Protein AF-A0A942IL31-F1 (afdb_monomer_lite)

Structure (mmCIF, N/CA/C/O backbone):
data_AF-A0A942IL31-F1
#
_entry.id   AF-A0A942IL31-F1
#
loop_
_atom_site.group_PDB
_atom_site.id
_atom_site.type_symbol
_atom_site.label_atom_id
_atom_site.label_alt_id
_atom_site.label_comp_id
_atom_site.label_asym_id
_atom_site.label_entity_id
_atom_site.label_seq_id
_atom_site.pdbx_PDB_ins_code
_atom_site.Cartn_x
_atom_site.Cartn_y
_atom_site.Cartn_z
_atom_site.occupancy
_atom_site.B_iso_or_equiv
_atom_site.auth_seq_id
_atom_site.auth_comp_id
_atom_site.auth_asym_id
_atom_site.auth_atom_id
_atom_site.pdbx_PDB_model_num
ATOM 1 N N . ASP A 1 1 ? 2.724 -4.516 13.855 1.00 80.75 1 ASP A N 1
ATOM 2 C CA . ASP A 1 1 ? 4.121 -4.848 13.570 1.00 80.75 1 ASP A CA 1
ATOM 3 C C . ASP A 1 1 ? 4.310 -4.881 12.057 1.00 80.75 1 ASP A C 1
ATOM 5 O O . ASP A 1 1 ? 3.310 -5.039 11.359 1.00 80.75 1 ASP A O 1
ATOM 9 N N . VAL A 1 2 ? 5.528 -4.649 11.567 1.00 86.06 2 VAL A N 1
ATOM 10 C CA . VAL A 1 2 ? 5.835 -4.590 10.126 1.00 86.06 2 VAL A CA 1
ATOM 11 C C . VAL A 1 2 ? 5.668 -5.965 9.475 1.00 86.06 2 VAL A C 1
ATOM 13 O O . VAL A 1 2 ? 5.106 -6.051 8.386 1.00 86.06 2 VAL A O 1
ATOM 16 N N . GLU A 1 3 ? 5.997 -7.046 10.183 1.00 89.25 3 GLU A N 1
ATOM 17 C CA . GLU A 1 3 ? 5.832 -8.408 9.662 1.00 89.25 3 GLU A CA 1
ATOM 18 C C . GLU A 1 3 ? 4.362 -8.752 9.401 1.00 89.25 3 GLU A C 1
ATOM 20 O O . GLU A 1 3 ? 4.017 -9.338 8.380 1.00 89.25 3 GLU A O 1
ATOM 25 N N . SER A 1 4 ? 3.452 -8.312 10.278 1.00 88.19 4 SER A N 1
ATOM 26 C CA . SER A 1 4 ? 2.009 -8.510 10.065 1.00 88.19 4 SER A CA 1
ATOM 27 C C . SER A 1 4 ? 1.469 -7.716 8.875 1.00 88.19 4 SER A C 1
ATOM 29 O O . SER A 1 4 ? 0.465 -8.100 8.278 1.00 88.19 4 SER A O 1
ATOM 31 N N . PHE A 1 5 ? 2.094 -6.580 8.557 1.00 89.50 5 PHE A N 1
ATOM 32 C CA . PHE A 1 5 ? 1.755 -5.827 7.356 1.00 89.50 5 PHE A CA 1
ATOM 33 C C . PHE A 1 5 ? 2.213 -6.593 6.115 1.00 89.50 5 PHE A C 1
ATOM 35 O O . PHE A 1 5 ? 1.392 -6.817 5.231 1.00 89.50 5 PHE A O 1
ATOM 42 N N . HIS A 1 6 ? 3.467 -7.056 6.083 1.00 91.56 6 HIS A N 1
ATOM 43 C CA . HIS A 1 6 ? 3.990 -7.839 4.963 1.00 91.56 6 HIS A CA 1
ATOM 44 C C . HIS A 1 6 ? 3.146 -9.079 4.686 1.00 91.56 6 HIS A C 1
ATOM 46 O O . HIS A 1 6 ? 2.663 -9.220 3.568 1.00 91.56 6 HIS A O 1
ATOM 52 N N . SER A 1 7 ? 2.844 -9.885 5.707 1.00 94.19 7 SER A N 1
ATOM 53 C CA . SER A 1 7 ? 2.027 -11.090 5.522 1.00 94.19 7 SER A CA 1
ATOM 54 C C . SER A 1 7 ? 0.624 -10.794 4.984 1.00 94.19 7 SER A C 1
ATOM 56 O O . SER A 1 7 ? 0.074 -11.570 4.207 1.00 94.19 7 SER A O 1
ATOM 58 N N . THR A 1 8 ? 0.043 -9.651 5.361 1.00 94.81 8 THR A N 1
ATOM 59 C CA . THR A 1 8 ? -1.262 -9.221 4.845 1.00 94.81 8 THR A CA 1
ATOM 60 C C . THR A 1 8 ? -1.170 -8.836 3.371 1.00 94.81 8 THR A C 1
ATOM 62 O O . THR A 1 8 ? -1.999 -9.262 2.577 1.00 94.81 8 THR A O 1
ATOM 65 N N . VAL A 1 9 ? -0.171 -8.033 2.994 1.00 95.31 9 VAL A N 1
ATOM 66 C CA . VAL A 1 9 ? 0.024 -7.600 1.602 1.00 95.31 9 VAL A CA 1
ATOM 67 C C . VAL A 1 9 ? 0.381 -8.780 0.698 1.00 95.31 9 VAL A C 1
ATOM 69 O O . VAL A 1 9 ? -0.104 -8.845 -0.427 1.00 95.31 9 VAL A O 1
ATOM 72 N N . GLU A 1 10 ? 1.191 -9.720 1.177 1.00 96.25 10 GLU A N 1
ATOM 73 C CA . GLU A 1 10 ? 1.492 -10.961 0.461 1.00 96.25 10 GLU A CA 1
ATOM 74 C C . GLU A 1 10 ? 0.206 -11.730 0.149 1.00 96.25 10 GLU A C 1
ATOM 76 O O . GLU A 1 10 ? -0.139 -11.890 -1.021 1.00 96.25 10 GLU A O 1
ATOM 81 N N . ALA A 1 11 ? -0.569 -12.072 1.181 1.00 96.06 11 ALA A N 1
ATOM 82 C CA . ALA A 1 11 ? -1.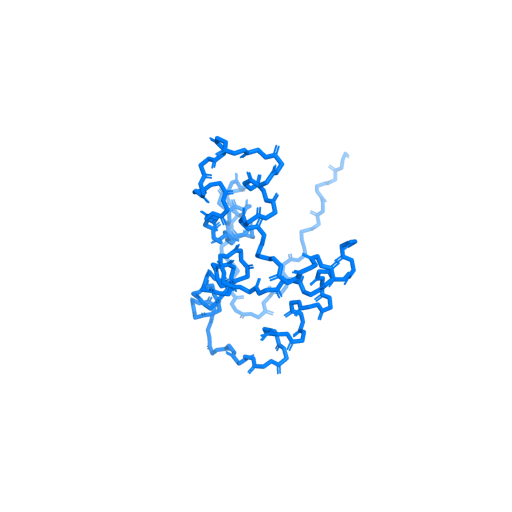765 -12.894 1.030 1.00 96.06 11 ALA A CA 1
ATOM 83 C C . ALA A 1 11 ? -2.918 -12.205 0.273 1.00 96.06 11 ALA A C 1
ATOM 85 O O . ALA A 1 11 ? -3.661 -12.864 -0.449 1.00 96.06 11 ALA A O 1
ATOM 86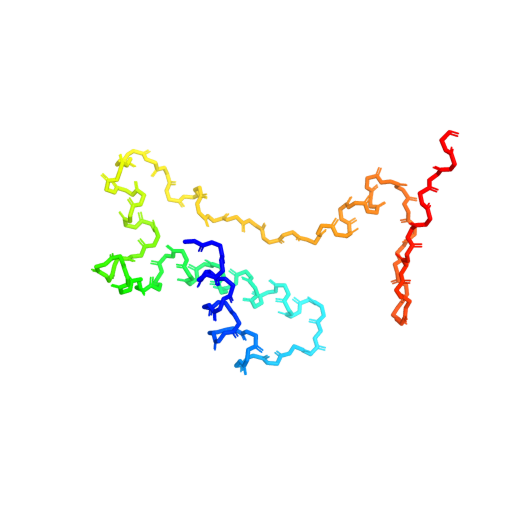 N N . GLU A 1 12 ? -3.119 -10.895 0.457 1.00 95.38 12 GLU A N 1
ATOM 87 C CA . GLU A 1 12 ? -4.260 -10.168 -0.127 1.00 95.38 12 GLU A CA 1
ATOM 88 C C . GLU A 1 12 ? -3.965 -9.569 -1.509 1.00 95.38 12 GLU A C 1
ATOM 90 O O . GLU A 1 12 ? -4.903 -9.187 -2.210 1.00 95.38 12 GLU A O 1
ATOM 95 N N . PHE A 1 13 ? -2.695 -9.460 -1.907 1.00 96.44 13 PHE A N 1
ATOM 96 C CA . PHE A 1 13 ? -2.314 -8.820 -3.165 1.00 96.44 13 PHE A CA 1
ATOM 97 C C . PHE A 1 13 ? -1.370 -9.681 -3.996 1.00 96.44 13 PHE A C 1
ATOM 99 O O . PHE A 1 13 ? -1.732 -10.077 -5.100 1.00 96.44 13 PHE A O 1
ATOM 106 N N . PHE A 1 14 ? -0.176 -9.995 -3.492 1.00 95.44 14 PHE A N 1
ATOM 107 C CA . PHE A 1 14 ? 0.838 -10.673 -4.306 1.00 95.44 14 PHE A CA 1
ATOM 108 C C . PHE A 1 14 ? 0.490 -12.130 -4.635 1.00 95.44 14 PHE A C 1
ATOM 110 O O . PHE A 1 14 ? 0.795 -12.577 -5.737 1.00 95.44 14 PHE A O 1
ATOM 117 N N . ASP A 1 15 ? -0.181 -12.843 -3.730 1.00 96.88 15 ASP A N 1
ATOM 118 C CA . ASP A 1 15 ? -0.588 -14.237 -3.943 1.00 96.88 15 ASP A CA 1
ATOM 119 C C . ASP A 1 15 ? -1.818 -14.370 -4.859 1.00 96.88 15 ASP A C 1
ATOM 121 O O . ASP A 1 15 ? -2.059 -15.436 -5.430 1.00 96.88 15 ASP A O 1
ATOM 125 N N . LEU A 1 16 ? -2.613 -13.302 -4.995 1.00 95.62 16 LEU A N 1
ATOM 126 C CA . LEU A 1 16 ? -3.888 -13.313 -5.724 1.00 95.62 16 LEU A CA 1
ATOM 127 C C . LEU A 1 16 ? -3.809 -12.653 -7.103 1.00 95.62 16 LEU A C 1
ATOM 129 O O . LEU A 1 16 ? -4.588 -12.999 -7.991 1.00 95.62 16 LEU A O 1
ATOM 133 N N . GLU A 1 17 ? -2.898 -11.700 -7.289 1.00 95.00 17 GLU A N 1
ATOM 134 C CA . GLU A 1 17 ? -2.792 -10.915 -8.515 1.00 95.00 17 GLU A CA 1
ATOM 135 C C . GLU A 1 17 ? -1.652 -11.399 -9.415 1.00 95.00 17 GLU A C 1
ATOM 137 O O . GLU A 1 17 ? -0.519 -11.602 -8.984 1.00 95.00 17 GLU A O 1
ATOM 142 N N . SER A 1 18 ? -1.932 -11.502 -10.715 1.00 95.06 18 SER A N 1
ATOM 143 C CA . SER A 1 18 ? -0.897 -11.597 -11.745 1.00 95.06 18 SER A CA 1
ATOM 144 C C . SER A 1 18 ? -0.510 -10.207 -12.253 1.00 95.06 18 SER A C 1
ATOM 146 O O . SER A 1 18 ? -1.330 -9.282 -12.256 1.00 95.06 18 SER A O 1
ATOM 148 N N . PHE A 1 19 ? 0.731 -10.062 -12.722 1.00 94.50 19 PHE A N 1
ATOM 149 C CA . PHE A 1 19 ? 1.242 -8.809 -13.276 1.00 94.50 19 PHE A CA 1
ATOM 150 C C . PHE A 1 19 ? 1.835 -9.039 -14.665 1.00 94.50 19 PHE A C 1
ATOM 152 O O . PHE A 1 19 ? 2.889 -9.657 -14.812 1.00 94.50 19 PHE A O 1
ATOM 159 N N . ASP A 1 20 ? 1.178 -8.491 -15.678 1.00 93.00 20 ASP A N 1
ATOM 160 C CA . ASP A 1 20 ? 1.535 -8.663 -17.087 1.00 93.00 20 ASP A CA 1
ATOM 161 C C . ASP A 1 20 ? 2.512 -7.579 -17.566 1.00 93.00 20 ASP A C 1
ATOM 163 O O . ASP A 1 20 ? 3.165 -7.709 -18.604 1.00 93.00 20 ASP A O 1
ATOM 167 N N . SER A 1 21 ? 2.623 -6.467 -16.831 1.00 93.50 21 SER A N 1
ATOM 168 C CA . SER A 1 21 ? 3.602 -5.419 -17.128 1.00 93.50 21 SER A CA 1
ATOM 169 C C . SER A 1 21 ? 3.927 -4.546 -15.919 1.00 93.50 21 SER A C 1
ATOM 171 O O . SER A 1 21 ? 3.109 -4.375 -15.019 1.00 93.50 21 SER A O 1
ATOM 173 N N . ARG A 1 22 ? 5.084 -3.866 -15.950 1.00 91.06 22 ARG A N 1
ATOM 174 C CA . ARG A 1 22 ? 5.460 -2.868 -14.927 1.00 91.06 22 ARG A CA 1
ATOM 175 C C . ARG A 1 22 ? 4.394 -1.778 -14.762 1.00 91.06 22 ARG A C 1
ATOM 177 O O . ARG A 1 22 ? 4.082 -1.375 -13.648 1.00 91.06 22 ARG A O 1
ATOM 184 N N . LYS A 1 23 ? 3.814 -1.298 -15.867 1.00 92.25 23 LYS A N 1
ATOM 185 C CA . LYS A 1 23 ? 2.767 -0.264 -15.836 1.00 92.25 23 LYS A CA 1
ATOM 186 C C . LYS A 1 23 ? 1.512 -0.761 -15.119 1.00 92.25 23 LYS A C 1
ATOM 188 O O . LYS A 1 23 ? 0.909 -0.017 -14.353 1.00 92.25 23 LYS A O 1
ATOM 193 N N . GLU A 1 24 ? 1.102 -1.987 -15.411 1.00 95.25 24 GLU A N 1
ATOM 194 C CA . GLU A 1 24 ? -0.088 -2.595 -14.824 1.00 95.25 24 GLU A CA 1
ATOM 195 C C . GLU A 1 24 ? 0.137 -2.953 -13.348 1.00 95.25 24 GLU A C 1
ATOM 197 O O . GLU A 1 24 ? -0.704 -2.593 -12.525 1.00 95.25 24 GLU A O 1
ATOM 202 N N . PHE A 1 25 ? 1.326 -3.446 -12.990 1.00 95.25 25 PHE A N 1
ATOM 203 C CA . PHE A 1 25 ? 1.782 -3.583 -11.604 1.00 95.25 25 PHE A CA 1
ATOM 204 C C . PHE A 1 25 ? 1.588 -2.294 -10.795 1.00 95.25 25 PHE A C 1
ATOM 206 O O . PHE A 1 25 ? 0.846 -2.290 -9.816 1.00 95.25 25 PHE A O 1
ATOM 213 N N . PHE A 1 26 ? 2.164 -1.165 -11.226 1.00 95.62 26 PHE A N 1
ATOM 214 C CA . PHE A 1 26 ? 2.033 0.097 -10.484 1.00 95.62 26 PHE A CA 1
ATOM 215 C C . PHE A 1 26 ? 0.583 0.588 -10.372 1.00 95.62 26 PHE A C 1
ATOM 217 O O . PHE A 1 26 ? 0.200 1.146 -9.344 1.00 95.62 26 PHE A O 1
ATOM 224 N N . ARG A 1 27 ? -0.252 0.353 -11.395 1.00 95.75 27 ARG A N 1
ATOM 225 C CA . ARG A 1 27 ? -1.687 0.677 -11.323 1.00 95.75 27 ARG A CA 1
ATOM 226 C C . ARG A 1 27 ? -2.401 -0.168 -10.271 1.00 95.75 27 ARG A C 1
ATOM 228 O O . ARG A 1 27 ? -3.177 0.384 -9.494 1.00 95.75 27 ARG A O 1
ATOM 235 N N . LYS A 1 28 ? -2.134 -1.475 -10.236 1.00 97.31 28 LYS A N 1
ATOM 236 C CA . LYS A 1 28 ? -2.707 -2.391 -9.244 1.00 97.31 28 LYS A CA 1
ATOM 237 C C . LYS A 1 28 ? -2.232 -2.063 -7.831 1.00 97.31 28 LYS A C 1
ATOM 239 O O . LYS A 1 28 ? -3.062 -1.982 -6.935 1.00 97.31 28 LYS A O 1
ATOM 244 N N . VAL A 1 29 ? -0.946 -1.758 -7.642 1.00 96.38 29 VAL A N 1
ATOM 245 C CA . VAL A 1 29 ? -0.407 -1.336 -6.336 1.00 96.38 29 VAL A CA 1
ATOM 246 C C . VAL A 1 29 ? -1.077 -0.048 -5.856 1.00 96.38 29 VAL A C 1
ATOM 248 O O . VAL A 1 29 ? -1.451 0.040 -4.691 1.00 96.38 29 VAL A O 1
ATOM 251 N N . GLN A 1 30 ? -1.290 0.941 -6.734 1.00 96.44 30 GLN A N 1
ATOM 252 C CA . GLN A 1 30 ? -1.988 2.177 -6.358 1.00 96.44 30 GLN A CA 1
ATOM 253 C C . GLN A 1 30 ? -3.434 1.909 -5.927 1.00 96.44 30 GLN A C 1
ATOM 255 O O . GLN A 1 30 ? -3.890 2.465 -4.926 1.00 96.44 30 GLN A O 1
ATOM 260 N N . ALA A 1 31 ? -4.146 1.052 -6.663 1.00 96.56 31 ALA A N 1
ATOM 261 C CA . ALA A 1 31 ? -5.507 0.657 -6.318 1.00 96.56 31 ALA A CA 1
ATOM 262 C C . ALA A 1 31 ? -5.553 -0.113 -4.989 1.00 96.56 31 ALA A C 1
ATOM 264 O O . ALA A 1 31 ? -6.396 0.180 -4.141 1.00 96.56 31 ALA A O 1
ATOM 265 N N . TYR A 1 32 ? -4.618 -1.041 -4.775 1.00 96.94 32 TYR A N 1
ATOM 266 C CA . TYR A 1 32 ? -4.519 -1.807 -3.538 1.00 96.94 32 TYR A CA 1
ATOM 267 C C . TYR A 1 32 ? -4.168 -0.923 -2.339 1.00 96.94 32 TYR A C 1
ATOM 269 O O . TYR A 1 32 ? -4.803 -1.045 -1.299 1.00 96.94 32 TYR A O 1
ATOM 277 N N . GLN A 1 33 ? -3.238 0.027 -2.477 1.00 96.06 33 GLN A N 1
ATOM 278 C CA . GLN A 1 33 ? -2.921 0.982 -1.410 1.00 96.06 33 GLN A CA 1
ATOM 279 C C . GLN A 1 33 ? -4.158 1.802 -1.010 1.00 96.06 33 GLN A C 1
ATOM 281 O O . GLN A 1 33 ? -4.431 1.978 0.178 1.00 96.06 33 GLN A O 1
ATOM 286 N N . TYR A 1 34 ? -4.941 2.252 -1.995 1.00 96.38 34 TYR A N 1
ATOM 287 C CA . TYR A 1 34 ? -6.192 2.958 -1.736 1.00 96.38 34 TYR A CA 1
ATOM 288 C C . TYR A 1 34 ? -7.202 2.057 -1.008 1.00 96.38 34 TYR A C 1
ATOM 290 O O . TYR A 1 34 ? -7.736 2.428 0.036 1.00 96.38 34 TYR A O 1
ATOM 298 N N . PHE A 1 35 ? -7.419 0.836 -1.502 1.00 96.38 35 PHE A N 1
ATOM 299 C CA . PHE A 1 35 ? -8.277 -0.144 -0.835 1.00 96.38 35 PHE A CA 1
ATOM 300 C C . PHE A 1 35 ? -7.832 -0.396 0.613 1.00 96.38 35 PHE A C 1
ATOM 302 O O . PHE A 1 35 ? -8.646 -0.297 1.531 1.00 96.38 35 PHE A O 1
ATOM 309 N N . TYR A 1 36 ? -6.541 -0.643 0.827 1.00 95.75 36 TYR A N 1
ATOM 310 C CA . TYR A 1 36 ? -5.962 -0.943 2.130 1.00 95.75 36 TYR A CA 1
ATOM 311 C C . TYR A 1 36 ? -6.184 0.193 3.133 1.00 95.75 36 TYR A C 1
ATOM 313 O O . TYR A 1 36 ? -6.572 -0.056 4.273 1.00 95.75 36 TYR A O 1
ATOM 321 N N . ASN A 1 37 ? -5.984 1.444 2.709 1.00 96.06 37 ASN A N 1
ATOM 322 C CA . ASN A 1 37 ? -6.067 2.606 3.593 1.00 96.06 37 ASN A CA 1
ATOM 323 C C . ASN A 1 37 ? -7.503 3.058 3.888 1.00 96.06 37 ASN A C 1
ATOM 325 O O . ASN A 1 37 ? -7.789 3.504 5.005 1.00 96.06 37 ASN A O 1
ATOM 329 N N . PHE A 1 38 ? -8.402 2.951 2.907 1.00 96.69 38 PHE A N 1
ATOM 330 C CA . PHE A 1 38 ? -9.725 3.577 2.973 1.00 96.69 38 PHE A CA 1
ATOM 331 C C . PHE A 1 38 ? -10.881 2.591 3.152 1.00 96.69 38 PHE A C 1
ATOM 333 O O . PHE A 1 38 ? -11.909 2.977 3.706 1.00 96.69 38 PHE A O 1
ATOM 340 N N . VAL A 1 39 ? -10.732 1.338 2.714 1.00 96.69 39 VAL A N 1
ATOM 341 C CA . VAL A 1 39 ? -11.847 0.379 2.616 1.00 96.69 39 VAL A CA 1
ATOM 342 C C . VAL A 1 39 ? -11.615 -0.872 3.458 1.00 96.69 39 VAL A C 1
ATOM 344 O O . VAL A 1 39 ? -12.549 -1.360 4.092 1.00 96.69 39 VAL A O 1
ATOM 347 N N . ARG A 1 40 ? -10.387 -1.395 3.492 1.00 95.62 40 ARG A N 1
ATOM 348 C CA . ARG A 1 40 ? -10.065 -2.661 4.152 1.00 95.62 40 ARG A CA 1
ATOM 349 C C . ARG A 1 40 ? -10.276 -2.573 5.674 1.00 95.62 40 ARG A C 1
ATOM 351 O O . ARG A 1 40 ? -9.562 -1.819 6.344 1.00 95.62 40 ARG A O 1
ATOM 358 N N . PRO A 1 41 ? -11.170 -3.385 6.266 1.00 93.75 41 PRO A N 1
ATOM 359 C CA . PRO A 1 41 ? -11.283 -3.480 7.714 1.00 93.75 41 PRO A CA 1
ATOM 360 C C . PRO A 1 41 ? -10.071 -4.214 8.297 1.00 93.75 41 PRO A C 1
ATOM 362 O O . PRO A 1 41 ? -9.692 -5.294 7.844 1.00 93.75 41 PRO A O 1
ATOM 365 N N . ASN A 1 42 ? -9.471 -3.664 9.350 1.00 91.44 42 ASN A N 1
ATOM 366 C CA . ASN A 1 42 ? -8.429 -4.345 10.102 1.00 91.44 42 ASN A CA 1
ATOM 367 C C . ASN A 1 42 ? -9.023 -4.984 11.364 1.00 91.44 42 ASN A C 1
ATOM 369 O O . ASN A 1 42 ? -9.185 -4.329 12.392 1.00 91.44 42 ASN A O 1
ATOM 373 N N . PHE A 1 43 ? -9.330 -6.282 11.313 1.00 88.25 43 PHE A N 1
ATOM 374 C CA . PHE A 1 43 ? -9.950 -6.995 12.439 1.00 88.25 43 PHE A CA 1
ATOM 375 C C . PHE A 1 43 ? -9.059 -7.077 13.687 1.00 88.25 43 PHE A C 1
ATOM 377 O O . PHE A 1 43 ? -9.578 -7.037 14.799 1.00 88.25 43 PHE A O 1
ATOM 384 N N . SER A 1 44 ? -7.728 -7.047 13.533 1.00 86.88 44 SER A N 1
ATOM 385 C CA . SER A 1 44 ? -6.806 -6.895 14.676 1.00 86.88 44 SER A CA 1
ATOM 386 C C . SER A 1 44 ? -6.902 -5.516 15.354 1.00 86.88 44 SER A C 1
ATOM 388 O O . SER A 1 44 ? -6.385 -5.311 16.451 1.00 86.88 44 SER A O 1
ATOM 390 N N . LYS A 1 45 ? -7.579 -4.560 14.705 1.00 89.25 45 LYS A N 1
ATOM 391 C CA . LYS A 1 45 ? -7.848 -3.190 15.158 1.00 89.25 45 LYS A CA 1
ATOM 392 C C . LYS A 1 45 ? -9.355 -2.916 15.214 1.00 89.25 45 LYS A C 1
ATOM 394 O O . LYS A 1 45 ? -9.824 -1.873 14.768 1.00 89.25 45 LYS A O 1
ATOM 399 N N . ALA A 1 46 ? -10.112 -3.873 15.753 1.00 93.06 46 ALA A N 1
ATOM 400 C CA . ALA A 1 46 ? -11.563 -3.778 15.946 1.00 93.06 46 ALA A CA 1
ATOM 401 C C . ALA A 1 46 ? -12.373 -3.565 14.648 1.00 93.06 46 ALA A C 1
ATOM 403 O O . ALA A 1 46 ? -13.452 -2.982 14.676 1.00 93.06 46 ALA A O 1
ATOM 404 N N . GLY A 1 47 ? -11.853 -4.030 13.508 1.00 94.00 47 GLY A N 1
ATOM 405 C CA . GLY A 1 47 ? -12.530 -3.937 12.211 1.00 94.00 47 GLY A CA 1
ATOM 406 C C . GLY A 1 47 ? -12.465 -2.551 11.569 1.00 94.00 47 GLY A C 1
ATOM 407 O O . GLY A 1 47 ? -13.168 -2.308 10.594 1.00 94.00 47 GLY A O 1
ATOM 408 N N . LYS A 1 48 ? -11.630 -1.647 12.092 1.00 96.56 48 LYS A N 1
ATOM 409 C CA . LYS A 1 48 ? -11.497 -0.277 11.587 1.00 96.56 48 LYS A CA 1
ATOM 410 C C . LYS A 1 48 ? -10.541 -0.205 10.404 1.00 96.56 48 LYS A C 1
ATOM 412 O O . LYS A 1 48 ? -9.562 -0.953 10.348 1.00 96.56 48 LYS A O 1
ATOM 417 N N . THR A 1 49 ? -10.795 0.712 9.479 1.00 96.44 49 THR A N 1
ATOM 418 C CA . THR A 1 49 ? -9.850 1.035 8.402 1.00 96.44 49 THR A CA 1
ATOM 419 C C . THR A 1 49 ? -8.687 1.876 8.942 1.00 96.44 49 THR A C 1
ATOM 421 O O . THR A 1 49 ? -8.841 2.547 9.969 1.00 96.44 49 THR A O 1
ATOM 424 N N . PRO A 1 50 ? -7.519 1.895 8.276 1.00 95.12 50 PRO A N 1
ATOM 425 C CA . PRO A 1 50 ? -6.429 2.797 8.646 1.00 95.12 50 PRO A CA 1
ATOM 426 C C . PRO A 1 50 ? -6.859 4.266 8.749 1.00 95.12 50 PRO A C 1
ATOM 428 O O . PRO A 1 50 ? -6.468 4.940 9.703 1.00 95.12 50 PRO A O 1
ATOM 431 N N . LEU A 1 51 ? -7.721 4.745 7.841 1.00 96.50 51 LEU A N 1
ATOM 432 C CA . LEU A 1 51 ? -8.294 6.091 7.937 1.00 96.50 51 LEU A CA 1
ATOM 433 C C . LEU A 1 51 ? -9.082 6.290 9.236 1.00 96.50 51 LEU A C 1
ATOM 435 O O . LEU A 1 51 ? -8.866 7.279 9.929 1.00 96.50 51 LEU A O 1
ATOM 439 N N . GLN A 1 52 ? -9.976 5.362 9.581 1.00 96.69 52 GLN A N 1
ATOM 440 C CA . GLN A 1 52 ? -10.763 5.464 10.814 1.00 96.69 52 GLN A CA 1
ATOM 441 C C . GLN A 1 52 ? -9.863 5.498 12.051 1.00 96.69 52 GLN A C 1
ATOM 443 O O . GLN A 1 52 ? -10.080 6.318 12.935 1.00 96.69 52 GLN A O 1
ATOM 448 N N . ILE A 1 53 ? -8.817 4.667 12.084 1.00 95.56 53 ILE A N 1
ATOM 449 C CA . ILE A 1 53 ? -7.844 4.646 13.185 1.00 95.56 53 ILE A CA 1
ATOM 450 C C . ILE A 1 53 ? -7.153 6.010 13.327 1.00 95.56 53 ILE A C 1
ATOM 452 O O . ILE A 1 53 ? -7.025 6.522 14.436 1.00 95.56 53 ILE A O 1
ATOM 456 N N . ILE A 1 54 ? -6.732 6.618 12.214 1.00 95.25 54 ILE A N 1
ATOM 457 C CA . ILE A 1 54 ? -6.086 7.936 12.232 1.00 95.25 54 ILE A CA 1
ATOM 458 C C . ILE A 1 54 ? -7.058 9.036 12.644 1.00 95.25 54 ILE A C 1
ATOM 460 O O . ILE A 1 54 ? -6.669 9.901 13.416 1.00 95.25 54 ILE A O 1
ATOM 464 N N . LEU A 1 55 ? -8.303 9.016 12.171 1.00 96.25 55 LEU A N 1
ATOM 465 C CA . LEU A 1 55 ? -9.291 10.037 12.530 1.00 96.25 55 LEU A CA 1
ATOM 466 C C . LEU A 1 55 ? -9.748 9.931 13.991 1.00 96.25 55 LEU A C 1
ATOM 468 O O . LEU A 1 55 ? -10.139 10.936 14.575 1.00 96.25 55 LEU A O 1
ATOM 472 N N . GLU A 1 56 ? -9.675 8.749 14.601 1.00 96.12 56 GLU A N 1
ATOM 473 C CA . GLU A 1 56 ? -9.919 8.589 16.037 1.00 96.12 56 GLU A CA 1
ATOM 474 C C . GLU A 1 56 ? -8.792 9.175 16.894 1.00 96.12 56 GLU A C 1
ATOM 476 O O . GLU A 1 56 ? -9.070 9.806 17.912 1.00 96.12 56 GLU A O 1
ATOM 481 N N . ASP A 1 57 ? -7.534 8.999 16.481 1.00 95.06 57 ASP A N 1
ATOM 482 C CA . ASP A 1 57 ? -6.367 9.565 17.175 1.00 95.06 57 ASP A CA 1
ATOM 483 C C . ASP A 1 57 ? -6.191 11.067 16.880 1.00 95.06 57 ASP A C 1
ATOM 485 O O . ASP A 1 57 ? -5.840 11.864 17.752 1.00 95.06 57 ASP A O 1
ATOM 489 N N . ARG A 1 58 ? -6.452 11.476 15.633 1.00 96.25 58 ARG A N 1
ATOM 490 C CA . ARG A 1 58 ? -6.266 12.835 15.103 1.00 96.25 58 ARG A CA 1
ATOM 491 C C . ARG A 1 58 ? -7.438 13.240 14.199 1.00 96.25 58 ARG A C 1
ATOM 493 O O . ARG A 1 58 ? -7.324 13.199 12.971 1.00 96.25 58 ARG A O 1
ATOM 500 N N . PRO A 1 59 ? -8.539 13.741 14.784 1.00 95.56 59 PRO A N 1
ATOM 501 C CA . PRO A 1 59 ? -9.774 14.051 14.052 1.00 95.56 59 PRO A CA 1
ATOM 502 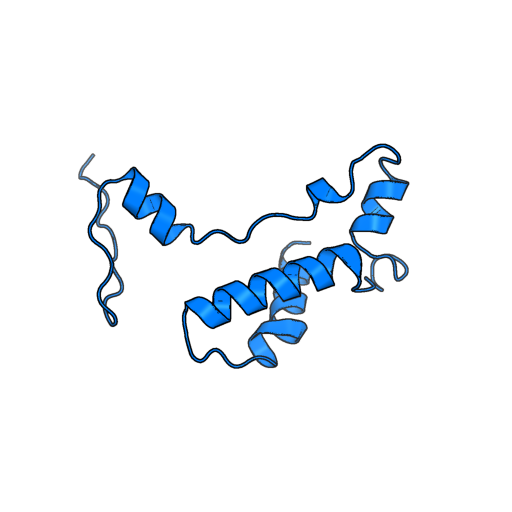C C . PRO A 1 59 ? -9.644 15.093 12.936 1.00 95.56 59 PRO A C 1
ATOM 504 O O . PRO A 1 59 ? -10.472 15.137 12.032 1.00 95.56 59 PRO A O 1
ATOM 507 N N . TYR A 1 60 ? -8.617 15.944 12.992 1.00 96.31 60 TYR A N 1
ATOM 508 C CA . TYR A 1 60 ? -8.393 17.023 12.024 1.00 96.31 60 TYR A CA 1
ATOM 509 C C . TYR A 1 60 ? -7.392 16.659 10.921 1.00 96.31 60 TYR A C 1
ATOM 511 O O . TYR A 1 60 ? -7.044 17.505 10.097 1.00 96.31 60 TYR A O 1
ATOM 519 N N . THR A 1 61 ? -6.882 15.425 10.906 1.00 94.88 61 THR A N 1
ATOM 520 C CA . THR A 1 61 ? -5.982 14.971 9.848 1.00 94.88 61 THR A CA 1
ATOM 521 C C . THR A 1 61 ? -6.748 14.838 8.533 1.00 94.88 61 THR A C 1
ATOM 523 O O . THR A 1 61 ? -7.759 14.146 8.454 1.00 94.88 61 THR A O 1
ATOM 526 N N . SER A 1 62 ? -6.250 15.497 7.484 1.00 95.00 62 SER A N 1
ATOM 527 C CA . SER A 1 62 ? -6.810 15.352 6.138 1.00 95.00 62 SER A CA 1
ATOM 528 C C . SER A 1 62 ? -6.692 13.895 5.672 1.00 95.00 62 SER A C 1
ATOM 530 O O . SER A 1 62 ? -5.586 13.359 5.722 1.00 95.00 62 SER A O 1
ATOM 532 N N . PRO A 1 63 ? -7.761 13.253 5.166 1.00 92.88 63 PRO A N 1
ATOM 533 C CA . PRO A 1 63 ? -7.684 11.893 4.626 1.00 92.88 63 PRO A CA 1
ATOM 534 C C . PRO A 1 63 ? -6.660 11.729 3.494 1.00 92.88 63 PRO A C 1
ATOM 536 O O . PRO A 1 63 ? -6.110 10.644 3.319 1.00 92.88 63 PRO A O 1
ATOM 539 N N . GLU A 1 64 ? -6.350 12.810 2.769 1.00 92.62 64 GLU A N 1
ATOM 540 C CA . GLU A 1 64 ? -5.349 12.816 1.694 1.00 92.62 64 GLU A CA 1
ATOM 541 C C . GLU A 1 64 ? -3.951 12.409 2.168 1.00 92.62 64 GLU A C 1
ATOM 543 O O . GLU A 1 64 ? -3.146 11.947 1.365 1.00 92.62 64 GLU A O 1
ATOM 548 N N . VAL A 1 65 ? -3.654 12.497 3.472 1.00 91.69 65 VAL A N 1
ATOM 549 C CA . VAL A 1 65 ? -2.368 12.014 4.000 1.00 91.69 65 VAL A CA 1
ATOM 550 C C . VAL A 1 65 ? -2.188 10.506 3.845 1.00 91.69 65 VAL A C 1
ATOM 552 O O . VAL A 1 65 ? -1.088 10.028 4.062 1.00 91.69 65 VAL A O 1
ATOM 555 N N . LEU A 1 66 ? -3.242 9.749 3.529 1.00 92.94 66 LEU A N 1
ATOM 556 C CA . LEU A 1 66 ? -3.165 8.316 3.243 1.00 92.94 66 LEU A CA 1
ATOM 557 C C . LEU A 1 66 ? -3.180 7.996 1.744 1.00 92.94 66 LEU A C 1
ATOM 559 O O . LEU A 1 66 ? -3.034 6.833 1.367 1.00 92.94 66 LEU A O 1
ATOM 563 N N . ASN A 1 67 ? -3.354 9.000 0.888 1.00 91.44 67 ASN A N 1
ATOM 564 C CA 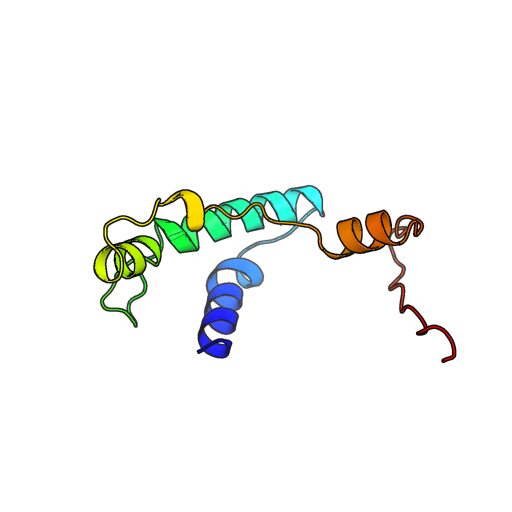. AS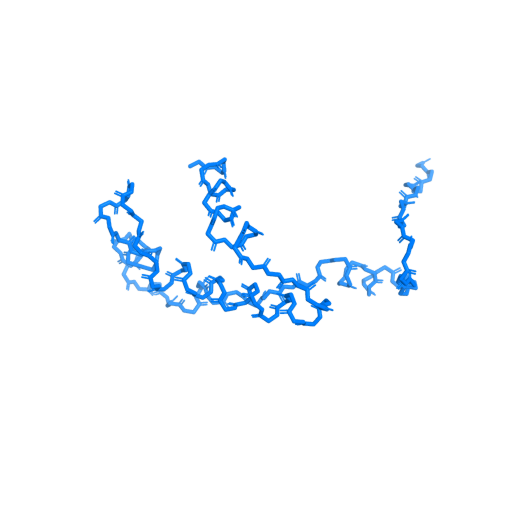N A 1 67 ? -3.398 8.848 -0.559 1.00 91.44 67 ASN A CA 1
ATOM 565 C C . ASN A 1 67 ? -2.006 9.090 -1.161 1.00 91.44 67 ASN A C 1
ATOM 567 O O . ASN A 1 67 ? -1.760 10.078 -1.855 1.00 91.44 67 ASN A O 1
ATOM 571 N N . PHE A 1 68 ? -1.058 8.210 -0.835 1.00 89.44 68 PHE A N 1
ATOM 572 C CA . PHE A 1 68 ? 0.318 8.367 -1.293 1.00 89.44 68 PHE A CA 1
ATOM 573 C C . PHE A 1 68 ? 0.473 7.869 -2.734 1.00 89.44 68 PHE A C 1
ATOM 575 O O . PHE A 1 68 ? 0.252 6.684 -2.996 1.00 89.44 68 PHE A O 1
ATOM 582 N N . PRO A 1 69 ? 0.929 8.710 -3.676 1.00 91.12 69 PRO A N 1
ATOM 583 C CA . PRO A 1 69 ? 1.278 8.221 -5.001 1.00 91.12 69 PRO A CA 1
ATOM 584 C C . PRO A 1 69 ? 2.330 7.112 -4.895 1.00 91.12 69 PRO A C 1
ATOM 586 O O . PRO A 1 69 ? 3.348 7.257 -4.213 1.00 91.12 69 PRO A O 1
ATOM 589 N N . VAL A 1 70 ? 2.072 5.988 -5.559 1.00 92.88 70 VAL A N 1
ATOM 590 C CA . VAL A 1 70 ? 3.027 4.883 -5.623 1.00 92.88 70 VAL A CA 1
ATOM 591 C C . VAL A 1 70 ? 4.169 5.291 -6.543 1.00 92.88 70 VAL A C 1
ATOM 593 O O . VAL A 1 70 ? 3.974 5.526 -7.736 1.00 92.88 70 VAL A O 1
ATOM 596 N N . TYR A 1 71 ? 5.369 5.359 -5.976 1.00 90.38 71 TYR A N 1
ATOM 597 C CA . TYR A 1 71 ? 6.568 5.748 -6.699 1.00 90.38 71 TYR A CA 1
ATOM 598 C C . TYR A 1 71 ? 7.453 4.557 -7.031 1.00 90.38 71 TYR A C 1
ATOM 600 O O . TYR A 1 71 ? 7.692 3.667 -6.217 1.00 90.38 71 TYR A O 1
ATOM 608 N N . ASP A 1 72 ? 8.009 4.609 -8.233 1.00 91.31 72 ASP A N 1
ATOM 609 C CA . ASP A 1 72 ? 9.101 3.755 -8.661 1.00 91.31 72 ASP A CA 1
ATOM 610 C C . ASP A 1 72 ? 10.420 4.317 -8.113 1.00 91.31 72 ASP A C 1
ATOM 612 O O . ASP A 1 72 ? 11.037 5.199 -8.716 1.00 91.31 72 ASP A O 1
ATOM 616 N N . LEU A 1 73 ? 10.821 3.852 -6.926 1.00 91.06 73 LEU A N 1
ATOM 617 C CA . LEU A 1 73 ? 12.014 4.363 -6.246 1.00 91.06 73 LEU A CA 1
ATOM 618 C C . LEU A 1 73 ? 13.293 4.123 -7.055 1.00 91.06 73 LEU A C 1
ATOM 620 O O . LEU A 1 73 ? 14.174 4.980 -7.040 1.00 91.06 73 LEU A O 1
ATOM 624 N N . ASP A 1 74 ? 13.377 3.028 -7.812 1.00 88.56 74 ASP A N 1
ATOM 625 C CA . ASP A 1 74 ? 14.528 2.748 -8.673 1.00 88.56 74 ASP A CA 1
ATOM 626 C C . ASP A 1 74 ? 14.607 3.739 -9.833 1.00 88.56 74 ASP A C 1
ATOM 628 O O . ASP A 1 74 ? 15.684 4.252 -10.146 1.00 88.56 74 ASP A O 1
ATOM 632 N N . ALA A 1 75 ? 13.471 4.036 -10.472 1.00 88.69 75 ALA A N 1
ATOM 633 C CA . ALA A 1 75 ? 13.421 5.033 -11.535 1.00 88.69 75 ALA A CA 1
ATOM 634 C C . ALA A 1 75 ? 13.774 6.430 -11.004 1.00 88.69 75 ALA A C 1
ATOM 636 O O . ALA A 1 75 ? 14.584 7.126 -11.617 1.00 88.69 75 ALA A O 1
ATOM 637 N N . LEU A 1 76 ? 13.234 6.815 -9.842 1.00 91.62 76 LEU A N 1
ATOM 638 C CA . LEU A 1 76 ? 13.553 8.090 -9.192 1.00 91.62 76 LEU A CA 1
ATOM 639 C C . LEU A 1 76 ? 15.027 8.177 -8.791 1.00 91.62 76 LEU A C 1
ATOM 641 O O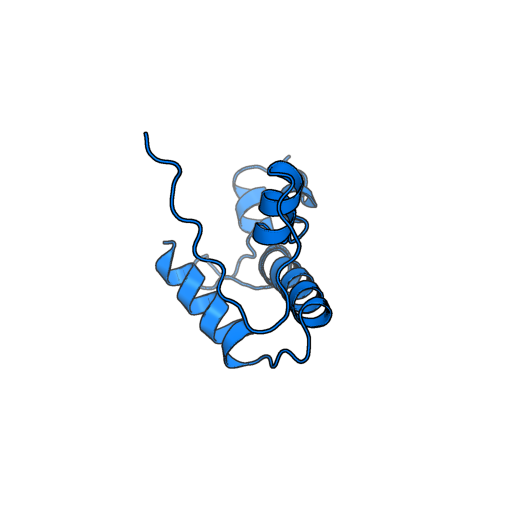 . LEU A 1 76 ? 15.665 9.209 -8.999 1.00 91.62 76 LEU A O 1
ATOM 645 N N . PHE A 1 77 ? 15.587 7.099 -8.242 1.00 92.00 77 PHE A N 1
ATOM 646 C CA . PHE A 1 77 ? 16.999 7.034 -7.882 1.00 92.00 77 PHE A CA 1
ATOM 647 C C . PHE A 1 77 ? 17.887 7.200 -9.116 1.00 92.00 77 PHE A C 1
ATOM 649 O O . PHE A 1 77 ? 18.808 8.013 -9.108 1.00 92.00 77 PHE A O 1
ATOM 656 N N . ARG A 1 78 ? 17.580 6.495 -10.208 1.00 89.69 78 ARG A N 1
ATOM 657 C CA . ARG A 1 78 ? 18.330 6.609 -11.467 1.00 89.69 78 ARG A CA 1
ATOM 658 C C . ARG A 1 78 ? 18.238 7.993 -12.070 1.00 89.69 78 ARG A C 1
ATOM 660 O O . ARG A 1 78 ? 19.258 8.521 -12.487 1.00 89.69 78 ARG A O 1
ATOM 667 N N . GLN A 1 79 ? 17.048 8.586 -12.068 1.00 91.00 79 GLN A N 1
ATOM 668 C CA . GLN A 1 79 ? 16.860 9.960 -12.510 1.00 91.00 79 GLN A CA 1
ATOM 669 C C . GLN A 1 79 ? 17.723 10.920 -11.682 1.00 91.00 79 GLN A C 1
ATOM 671 O O . GLN A 1 79 ? 18.412 11.760 -12.249 1.00 91.00 79 GLN A O 1
ATOM 676 N N . LYS A 1 80 ? 17.718 10.774 -10.352 1.00 93.88 80 LYS A N 1
ATOM 677 C CA . LYS A 1 80 ? 18.510 11.612 -9.442 1.00 93.88 80 LYS A CA 1
ATOM 678 C C . LYS A 1 80 ? 20.019 11.453 -9.648 1.00 93.88 80 LYS A C 1
ATOM 680 O O . LYS A 1 80 ? 20.756 12.412 -9.459 1.00 93.88 80 LYS A O 1
ATOM 685 N N . MET A 1 81 ? 20.461 10.251 -9.999 1.00 94.75 81 MET A N 1
ATOM 686 C CA . MET A 1 81 ? 21.870 9.909 -10.200 1.00 94.75 81 MET A CA 1
ATOM 687 C C . MET A 1 81 ? 22.311 9.993 -11.670 1.00 94.75 81 MET A C 1
ATOM 689 O O . MET A 1 81 ? 23.421 9.573 -11.981 1.00 94.75 81 MET A O 1
ATOM 693 N N . GLU A 1 82 ? 21.447 10.477 -12.572 1.00 93.12 82 GLU A N 1
ATOM 694 C CA . GLU A 1 82 ? 21.693 10.547 -14.023 1.00 93.12 82 GLU A CA 1
ATOM 695 C C . GLU A 1 82 ? 22.123 9.195 -14.637 1.00 93.12 82 GLU A C 1
ATOM 697 O O . GLU A 1 82 ? 22.896 9.119 -15.592 1.00 93.12 82 GLU A O 1
ATOM 702 N N . LEU A 1 83 ? 21.612 8.091 -14.081 1.00 87.81 83 LEU A N 1
ATOM 703 C CA . LEU A 1 83 ? 21.939 6.732 -14.506 1.00 87.81 83 LEU A CA 1
ATOM 704 C C . LEU A 1 83 ? 21.078 6.295 -15.701 1.00 87.81 83 LEU A C 1
ATOM 706 O O . LEU A 1 83 ? 19.895 6.641 -15.777 1.00 87.81 83 LEU A O 1
ATOM 710 N N . PRO A 1 84 ? 21.612 5.451 -16.603 1.00 83.75 84 PRO A N 1
ATOM 711 C CA . PRO A 1 84 ? 20.834 4.913 -17.710 1.00 83.75 84 PRO A CA 1
ATOM 712 C C . PRO A 1 84 ? 19.675 4.031 -17.221 1.00 83.75 84 PRO A C 1
ATOM 714 O O . PRO A 1 84 ? 19.727 3.398 -16.156 1.00 83.75 84 PRO A O 1
ATOM 717 N N . ALA A 1 85 ? 18.625 3.958 -18.042 1.00 73.81 85 ALA A N 1
ATOM 718 C CA . ALA A 1 85 ? 17.503 3.054 -17.823 1.00 73.81 85 ALA A CA 1
ATOM 719 C C . ALA A 1 85 ? 17.958 1.586 -17.886 1.00 73.81 85 ALA A C 1
ATOM 721 O O . ALA A 1 85 ? 18.802 1.218 -18.706 1.00 73.81 85 ALA A O 1
ATOM 722 N N . ILE A 1 86 ? 17.373 0.742 -17.035 1.00 71.19 86 ILE A N 1
ATOM 723 C CA . ILE A 1 86 ? 17.615 -0.704 -17.072 1.00 71.19 86 ILE A CA 1
ATOM 724 C C . ILE A 1 86 ? 16.957 -1.271 -18.331 1.00 71.19 86 ILE A C 1
ATOM 726 O O . ILE A 1 86 ? 15.765 -1.058 -18.562 1.00 71.19 86 ILE A O 1
ATOM 730 N N . LYS A 1 87 ? 17.717 -2.013 -19.138 1.00 62.75 87 LYS A N 1
ATOM 731 C CA . LYS A 1 87 ? 17.148 -2.851 -20.198 1.00 62.75 87 LYS A CA 1
ATOM 732 C C . LYS A 1 87 ? 16.632 -4.146 -19.568 1.00 62.75 87 LYS A C 1
ATOM 734 O O . LYS A 1 87 ? 17.279 -4.704 -18.690 1.00 62.75 87 LYS A O 1
ATOM 739 N N . SER A 1 88 ? 15.455 -4.601 -19.995 1.00 52.06 88 SER A N 1
ATOM 740 C CA . SER A 1 88 ? 14.824 -5.835 -19.502 1.00 52.06 88 SER A CA 1
ATOM 741 C C . SER A 1 88 ? 15.823 -6.999 -19.453 1.00 52.06 88 SER A C 1
ATOM 743 O O . SER A 1 88 ? 16.333 -7.388 -20.500 1.00 52.06 88 SER A O 1
ATOM 745 N N . GLY A 1 89 ? 16.064 -7.553 -18.259 1.00 56.34 89 GLY A N 1
ATOM 746 C CA . GLY A 1 89 ? 16.937 -8.715 -18.035 1.00 56.34 89 GLY A CA 1
ATOM 747 C C . GLY A 1 89 ? 18.124 -8.471 -17.097 1.00 56.34 89 GLY A C 1
ATOM 748 O O . GLY A 1 89 ? 18.622 -9.431 -16.518 1.00 56.34 89 GLY A O 1
ATOM 749 N N . ASP A 1 90 ? 18.528 -7.217 -16.874 1.00 46.53 90 ASP A N 1
ATOM 750 C CA . ASP A 1 90 ? 19.713 -6.916 -16.063 1.00 46.53 90 ASP A CA 1
ATOM 751 C C . ASP A 1 90 ? 19.345 -6.500 -14.629 1.00 46.53 90 ASP A C 1
ATOM 753 O O . ASP A 1 90 ? 18.797 -5.420 -14.393 1.00 46.53 90 ASP A O 1
ATOM 757 N N . GLN A 1 91 ? 19.710 -7.319 -13.637 1.00 48.59 91 GLN A N 1
ATOM 758 C CA . GLN A 1 91 ? 19.846 -6.834 -12.261 1.00 48.59 91 GLN A CA 1
ATOM 759 C C . GLN A 1 91 ? 21.097 -5.955 -12.182 1.00 48.59 91 GLN A C 1
ATOM 761 O O . GLN A 1 91 ? 22.225 -6.443 -12.133 1.00 48.59 91 GLN A O 1
ATOM 766 N N . TYR A 1 92 ? 20.910 -4.638 -12.183 1.00 53.66 92 TYR A N 1
ATOM 767 C CA . TYR A 1 92 ? 22.020 -3.707 -12.015 1.00 53.66 92 TYR A CA 1
ATOM 768 C C . TYR A 1 92 ? 22.403 -3.618 -10.532 1.00 53.66 92 TYR A C 1
ATOM 770 O O . TYR A 1 92 ? 21.828 -2.834 -9.777 1.00 53.66 92 TYR A O 1
ATOM 778 N N . VAL A 1 93 ? 23.385 -4.415 -10.112 1.00 53.66 93 VAL A N 1
ATOM 779 C CA . VAL A 1 93 ? 24.035 -4.255 -8.806 1.00 53.66 93 VAL A CA 1
ATOM 780 C C . VAL A 1 93 ? 25.022 -3.095 -8.922 1.00 53.66 93 VAL A C 1
ATOM 782 O O . VAL A 1 93 ? 26.066 -3.215 -9.565 1.00 53.66 93 VAL A O 1
ATOM 785 N N . HIS A 1 94 ? 24.696 -1.946 -8.331 1.00 51.38 94 HIS A N 1
ATOM 786 C CA . HIS A 1 94 ? 25.650 -0.846 -8.235 1.00 51.38 94 HIS A CA 1
ATOM 787 C C . HIS A 1 94 ? 26.802 -1.286 -7.322 1.00 51.38 94 HIS A C 1
ATOM 789 O O . HIS A 1 94 ? 26.600 -1.505 -6.129 1.00 51.38 94 HIS A O 1
ATOM 795 N N . LYS A 1 95 ? 28.017 -1.426 -7.868 1.00 56.16 95 LYS A N 1
ATOM 796 C CA . LYS A 1 95 ? 29.218 -1.413 -7.028 1.00 56.16 95 LYS A CA 1
ATOM 797 C C . LYS A 1 95 ? 29.302 -0.023 -6.407 1.00 56.16 95 LYS A C 1
ATOM 799 O O . LYS A 1 95 ? 29.323 0.957 -7.153 1.00 56.16 95 LYS A O 1
ATOM 804 N N . LEU A 1 96 ? 29.276 0.038 -5.075 1.00 42.41 96 LEU A N 1
ATOM 805 C CA . LEU A 1 96 ? 29.506 1.274 -4.332 1.00 42.41 96 LEU A CA 1
ATOM 806 C C . LEU A 1 96 ? 30.795 1.927 -4.862 1.00 42.41 96 LEU A C 1
ATOM 808 O O . LEU A 1 96 ? 31.737 1.191 -5.168 1.00 42.41 96 LEU A O 1
ATOM 812 N N . PRO A 1 97 ? 30.836 3.262 -5.019 1.00 49.44 97 PRO A N 1
ATOM 813 C CA . PRO A 1 97 ? 32.077 3.935 -5.360 1.00 49.44 97 PRO A CA 1
ATOM 814 C C . PRO A 1 97 ? 33.140 3.588 -4.316 1.00 49.44 97 PRO A C 1
ATOM 816 O O . PRO A 1 97 ? 32.826 3.520 -3.124 1.00 49.44 97 PRO A O 1
ATOM 819 N N . ASP A 1 98 ? 34.370 3.357 -4.773 1.00 61.69 98 ASP A N 1
ATOM 820 C CA . ASP A 1 98 ? 35.511 3.197 -3.878 1.00 61.69 98 ASP A CA 1
ATOM 821 C C . ASP A 1 98 ? 35.610 4.465 -3.012 1.00 61.69 98 ASP A C 1
ATOM 823 O O . ASP A 1 98 ? 35.623 5.583 -3.539 1.00 61.69 98 ASP A O 1
ATOM 827 N N . GLY A 1 99 ? 35.544 4.272 -1.691 1.00 51.31 99 GLY A N 1
ATOM 828 C CA . GLY A 1 99 ? 35.614 5.340 -0.691 1.00 51.31 99 GLY A CA 1
ATOM 829 C C . GLY A 1 99 ? 37.010 5.918 -0.520 1.00 51.31 99 GLY A C 1
ATOM 830 O O . GLY A 1 99 ? 37.993 5.245 -0.905 1.00 51.31 99 GLY A O 1
#

Foldseek 3Di:
DVVVVVVCCCVVPVVPDDDPDPVRVLVSVLVVLCCQQPPAQDVVVVGDHVLRVCCVVPVPDDSCVSNDRDDPVVVVVCVVVVHDDDDPPDPDDDDDPDD

Secondary structure (DSSP, 8-state):
-HHHHHHHHIIIIITT---S-HHHHHHHHHHHHHHHHHT--BGGGTTB-HHHHHHHH-TT--GGGG-PPPP-HHHHHHHHTTPPPPPTT-----PPPP-

pLDDT: mean 87.67, std 14.35, range [42.41, 97.31]

Sequence (99 aa):
DVESFHSTVEAEFFDLESFDSRKEFFRKVQAYQYFYNFVRPNFSKAGKTPLQIILEDRPYTSPEVLNFPVYDLDALFRQKMELPAIKSGDQYVHKLPDG

Radius of gyration: 17.64 Å; chains: 1; bounding box: 48×31×37 Å